Protein AF-A0A2P6RKQ3-F1 (afdb_monomer_lite)

Structure (mmCIF, N/CA/C/O backbone):
data_AF-A0A2P6RKQ3-F1
#
_entry.id   AF-A0A2P6RKQ3-F1
#
loop_
_atom_site.group_PDB
_atom_site.id
_atom_site.type_symbol
_atom_site.label_atom_id
_atom_site.label_alt_id
_atom_site.label_comp_id
_atom_site.label_asym_id
_atom_site.label_entity_id
_atom_site.label_seq_id
_atom_site.pdbx_PDB_ins_code
_atom_site.Cartn_x
_atom_site.Cartn_y
_atom_site.Cartn_z
_atom_site.occupancy
_atom_site.B_iso_or_equiv
_atom_site.auth_seq_id
_atom_site.auth_comp_id
_atom_site.auth_asym_id
_atom_site.auth_atom_id
_atom_site.pdbx_PDB_model_num
ATOM 1 N N . MET A 1 1 ? -1.229 -17.449 10.778 1.00 50.56 1 MET A N 1
ATOM 2 C CA . MET A 1 1 ? -0.314 -16.329 10.458 1.00 50.56 1 MET A CA 1
ATOM 3 C C . MET A 1 1 ? -0.769 -15.562 9.213 1.00 50.56 1 MET A C 1
ATOM 5 O O . MET A 1 1 ? -0.810 -14.344 9.282 1.00 50.56 1 MET A O 1
ATOM 9 N N . LEU A 1 2 ? -1.192 -16.235 8.128 1.00 55.22 2 LEU A N 1
ATOM 10 C CA . LEU A 1 2 ? -1.744 -15.591 6.915 1.00 55.22 2 LEU A CA 1
ATOM 11 C C . LEU A 1 2 ? -2.953 -14.675 7.191 1.00 55.22 2 LEU A C 1
ATOM 13 O O . LEU A 1 2 ? -3.049 -13.598 6.621 1.00 55.22 2 LEU A O 1
ATOM 17 N N . ASP A 1 3 ? -3.802 -15.032 8.156 1.00 68.00 3 ASP A N 1
ATOM 18 C CA . ASP A 1 3 ? -4.944 -14.213 8.589 1.00 68.00 3 ASP A CA 1
ATOM 19 C C . ASP A 1 3 ? -4.586 -12.835 9.171 1.00 68.00 3 ASP A C 1
ATOM 21 O O . ASP A 1 3 ? -5.473 -11.999 9.340 1.00 68.00 3 ASP A O 1
ATOM 25 N N . MET A 1 4 ? -3.311 -12.597 9.498 1.00 83.94 4 MET A N 1
ATOM 26 C CA . MET A 1 4 ? -2.826 -11.326 10.046 1.00 83.94 4 MET A CA 1
ATOM 27 C C . MET A 1 4 ? -2.290 -10.379 8.971 1.00 83.94 4 MET A C 1
ATOM 29 O O . MET A 1 4 ? -2.004 -9.225 9.285 1.00 83.94 4 MET A O 1
ATOM 33 N N . VAL A 1 5 ? -2.173 -10.834 7.718 1.00 89.25 5 VAL A N 1
ATOM 34 C CA . VAL A 1 5 ? -1.588 -10.059 6.619 1.00 89.25 5 VAL A CA 1
ATOM 35 C C . VAL A 1 5 ? -2.598 -9.926 5.484 1.00 89.25 5 VAL A C 1
ATOM 37 O O . VAL A 1 5 ? -3.050 -10.909 4.908 1.00 89.25 5 VAL A O 1
ATOM 40 N N . GLY A 1 6 ? -2.991 -8.695 5.179 1.00 91.44 6 GLY A N 1
ATOM 41 C CA . GLY A 1 6 ? -3.766 -8.336 3.999 1.00 91.44 6 GLY A CA 1
ATOM 42 C C . GLY A 1 6 ? -2.860 -7.812 2.888 1.00 91.44 6 GLY A C 1
ATOM 43 O O . GLY A 1 6 ? -1.798 -7.252 3.146 1.00 91.44 6 GLY A O 1
ATOM 44 N N . PHE A 1 7 ? -3.301 -7.948 1.643 1.00 92.06 7 PHE A N 1
ATOM 45 C CA . PHE A 1 7 ? -2.642 -7.343 0.487 1.00 92.06 7 PHE A CA 1
ATOM 46 C C . PHE A 1 7 ? -3.524 -6.235 -0.085 1.00 92.06 7 PHE A C 1
ATOM 48 O O . PHE A 1 7 ? -4.750 -6.390 -0.173 1.00 92.06 7 PHE A O 1
ATOM 55 N N . ILE A 1 8 ? -2.893 -5.120 -0.448 1.00 93.94 8 ILE A N 1
ATOM 56 C CA . ILE A 1 8 ? -3.503 -4.080 -1.274 1.00 93.94 8 ILE A CA 1
ATOM 57 C C . ILE A 1 8 ? -3.212 -4.411 -2.734 1.00 93.94 8 ILE A C 1
ATOM 59 O O . ILE A 1 8 ? -2.082 -4.742 -3.089 1.00 93.94 8 ILE A O 1
ATOM 63 N N . ASP A 1 9 ? -4.243 -4.307 -3.563 1.00 89.81 9 ASP A N 1
ATOM 64 C CA . ASP A 1 9 ? -4.141 -4.517 -5.000 1.00 89.81 9 ASP A CA 1
ATOM 65 C C . ASP A 1 9 ? -3.233 -3.445 -5.650 1.00 89.81 9 ASP A C 1
ATOM 67 O O . ASP A 1 9 ? -3.555 -2.252 -5.567 1.00 89.81 9 ASP A O 1
ATOM 71 N N . PRO A 1 10 ? -2.123 -3.842 -6.310 1.00 88.25 10 PRO A N 1
ATOM 72 C CA . PRO A 1 10 ? -1.228 -2.919 -7.006 1.00 88.25 10 PRO A CA 1
ATOM 73 C C . PRO A 1 10 ? -1.911 -2.050 -8.072 1.00 88.25 10 PRO A C 1
ATOM 75 O O . PRO A 1 10 ? -1.418 -0.956 -8.361 1.00 88.25 10 PRO A O 1
ATOM 78 N N . ALA A 1 11 ? -3.040 -2.493 -8.641 1.00 87.19 11 ALA A N 1
ATOM 79 C CA . ALA A 1 11 ? -3.797 -1.731 -9.641 1.00 87.19 11 ALA A CA 1
ATOM 80 C C . ALA A 1 11 ? -4.371 -0.407 -9.101 1.00 87.19 11 ALA A C 1
ATOM 82 O O . ALA A 1 11 ? -4.849 0.422 -9.872 1.00 87.19 11 ALA A O 1
ATOM 83 N N . HIS A 1 12 ? -4.316 -0.193 -7.783 1.00 88.19 12 HIS A N 1
ATOM 84 C CA . HIS A 1 12 ? -4.852 0.994 -7.119 1.00 88.19 12 HIS A CA 1
ATOM 85 C C . HIS A 1 12 ? -3.790 1.833 -6.407 1.00 88.19 12 HIS A C 1
ATOM 87 O O . HIS A 1 12 ? -4.132 2.804 -5.731 1.00 88.19 12 HIS A O 1
ATOM 93 N N . THR A 1 13 ? -2.510 1.475 -6.504 1.00 89.44 13 THR A N 1
ATOM 94 C CA . THR A 1 13 ? -1.457 2.128 -5.714 1.00 89.44 13 THR A CA 1
ATOM 95 C C . THR A 1 13 ? -0.405 2.821 -6.563 1.00 89.44 13 THR A C 1
ATOM 97 O O . THR A 1 13 ? 0.186 3.780 -6.083 1.00 89.44 13 THR A O 1
ATOM 100 N N . GLY A 1 14 ? -0.185 2.418 -7.815 1.00 87.88 14 GLY A N 1
ATOM 101 C CA . GLY A 1 14 ? 0.823 3.019 -8.693 1.00 87.88 14 GLY A CA 1
ATOM 102 C C . GLY A 1 14 ? 0.590 4.496 -9.054 1.00 87.88 14 GLY A C 1
ATOM 103 O O . GLY A 1 14 ? -0.446 5.087 -8.748 1.00 87.88 14 GLY A O 1
ATOM 104 N N . ILE A 1 15 ? 1.576 5.114 -9.712 1.00 85.69 15 ILE A N 1
ATOM 105 C CA . ILE A 1 15 ? 1.441 6.467 -10.293 1.00 85.69 15 ILE A CA 1
ATOM 106 C C . ILE A 1 15 ? 0.604 6.443 -11.575 1.00 85.69 15 ILE A C 1
ATOM 108 O O . ILE A 1 15 ? -0.231 7.315 -11.794 1.00 85.69 15 ILE A O 1
ATOM 112 N N . ILE A 1 16 ? 0.837 5.457 -12.439 1.00 82.56 16 ILE A N 1
ATOM 113 C CA . ILE A 1 16 ? 0.219 5.391 -13.764 1.00 82.56 16 ILE A CA 1
ATOM 114 C C . ILE A 1 16 ? -1.051 4.541 -13.679 1.00 82.56 16 ILE A C 1
ATOM 116 O O . ILE A 1 16 ? -1.025 3.435 -13.146 1.00 82.56 16 ILE A O 1
ATOM 120 N N . GLY A 1 17 ? -2.164 5.060 -14.202 1.00 83.94 17 GLY A N 1
ATOM 121 C CA . GLY A 1 17 ? -3.414 4.306 -14.364 1.00 83.94 17 GLY A CA 1
ATOM 122 C C . GLY A 1 17 ? -4.218 4.034 -13.085 1.00 83.94 17 GLY A C 1
ATOM 123 O O . GLY A 1 17 ? -5.274 3.426 -13.175 1.00 83.94 17 GLY A O 1
ATOM 124 N N . CYS A 1 18 ? -3.770 4.503 -11.916 1.00 87.31 18 CYS A N 1
ATOM 125 C CA . CYS A 1 18 ? -4.383 4.179 -10.617 1.00 87.31 18 CYS A CA 1
ATOM 126 C C . CYS A 1 18 ? -5.269 5.305 -10.039 1.00 87.31 18 CYS A C 1
ATOM 128 O O . CYS A 1 18 ? -5.582 5.296 -8.851 1.00 87.31 18 CYS A O 1
ATOM 130 N N . GLY A 1 19 ? -5.655 6.295 -10.851 1.00 89.50 19 GLY A N 1
ATOM 131 C CA . GLY A 1 19 ? -6.473 7.434 -10.416 1.00 89.50 19 GLY A CA 1
ATOM 132 C C . GLY A 1 19 ? -5.714 8.493 -9.606 1.00 89.50 19 GLY A C 1
ATOM 133 O O . GLY A 1 19 ? -4.487 8.466 -9.465 1.00 89.50 19 GLY A O 1
ATOM 134 N N . ASN A 1 20 ? -6.450 9.471 -9.078 1.00 92.62 20 ASN A N 1
ATOM 135 C CA . ASN A 1 20 ? -5.861 10.573 -8.312 1.00 92.62 20 ASN A CA 1
ATOM 136 C C . ASN A 1 20 ? -5.520 10.153 -6.860 1.00 92.62 20 ASN A C 1
ATOM 138 O O . ASN A 1 20 ? -6.012 9.133 -6.369 1.00 92.62 20 ASN A O 1
ATOM 142 N N . PRO A 1 21 ? -4.681 10.911 -6.125 1.00 92.75 21 PRO A N 1
ATOM 143 C CA . PRO A 1 21 ? -4.277 10.560 -4.756 1.00 92.75 21 PRO A CA 1
ATOM 144 C C . PRO A 1 21 ? -5.427 10.261 -3.787 1.00 92.75 21 PRO A C 1
ATOM 146 O O . PRO A 1 21 ? -5.312 9.377 -2.939 1.00 92.75 21 PRO A O 1
ATOM 149 N N . THR A 1 22 ? -6.541 10.986 -3.896 1.00 94.56 22 THR A N 1
ATOM 150 C CA . THR A 1 22 ? -7.697 10.816 -3.010 1.00 94.56 22 THR A CA 1
ATOM 151 C C . THR A 1 22 ? -8.442 9.517 -3.301 1.00 94.56 22 THR A C 1
ATOM 153 O O . THR A 1 22 ? -8.867 8.834 -2.369 1.00 94.56 22 THR A O 1
ATOM 156 N N . GLU A 1 23 ? -8.587 9.151 -4.574 1.00 94.75 23 GLU A N 1
ATOM 157 C CA . GLU A 1 23 ? -9.177 7.872 -4.987 1.00 94.75 23 GLU A CA 1
ATOM 158 C C . GLU A 1 23 ? -8.337 6.694 -4.501 1.00 94.75 23 GLU A C 1
ATOM 160 O O . GLU A 1 23 ? -8.879 5.775 -3.882 1.00 94.75 23 GLU A O 1
ATOM 165 N N . ARG A 1 24 ? -7.013 6.774 -4.678 1.00 95.06 24 ARG A N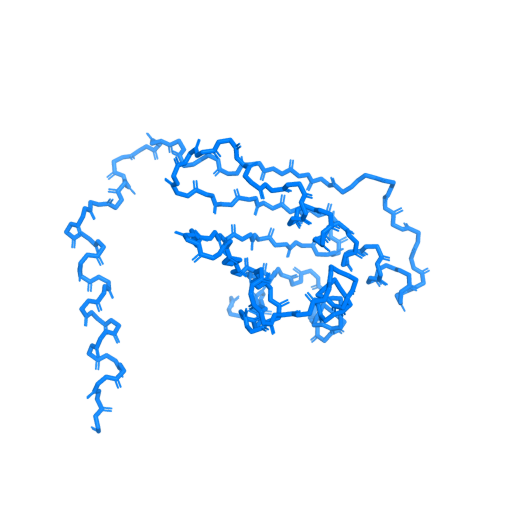 1
ATOM 166 C CA . ARG A 1 24 ? -6.058 5.771 -4.184 1.00 95.06 24 ARG A CA 1
ATOM 167 C C . ARG A 1 24 ? -6.159 5.597 -2.668 1.00 95.06 24 ARG A C 1
ATOM 169 O O . ARG A 1 24 ? -6.339 4.482 -2.177 1.00 95.06 24 ARG A O 1
ATOM 176 N N . ALA A 1 25 ? -6.155 6.703 -1.921 1.00 95.75 25 ALA A N 1
ATOM 177 C CA . ALA A 1 25 ? -6.299 6.683 -0.466 1.00 95.75 25 ALA A CA 1
ATOM 178 C C . ALA A 1 25 ? -7.637 6.069 -0.014 1.00 95.75 25 ALA A C 1
ATOM 180 O O . ALA A 1 25 ? -7.676 5.294 0.944 1.00 95.75 25 ALA A O 1
ATOM 181 N N . ARG A 1 26 ? -8.739 6.380 -0.710 1.00 96.31 26 ARG A N 1
ATOM 182 C CA . ARG A 1 26 ? -10.065 5.822 -0.410 1.00 96.31 26 ARG A CA 1
ATOM 183 C C . ARG A 1 26 ? -10.138 4.326 -0.711 1.00 96.31 26 ARG A C 1
ATOM 185 O O . ARG A 1 26 ? -10.685 3.589 0.104 1.00 96.31 26 ARG A O 1
ATOM 192 N N . SER A 1 27 ? -9.575 3.878 -1.834 1.00 95.56 27 SER A N 1
ATOM 193 C CA . SER A 1 27 ? -9.503 2.453 -2.185 1.00 95.56 27 SER A CA 1
ATOM 194 C C . SER A 1 27 ? -8.768 1.658 -1.101 1.00 95.56 27 SER A C 1
ATOM 196 O O . SER A 1 27 ? -9.295 0.677 -0.569 1.00 95.56 27 SER A O 1
ATOM 198 N N . MET A 1 28 ? -7.610 2.162 -0.662 1.00 95.69 28 MET A N 1
ATOM 199 C CA . MET A 1 28 ? -6.853 1.573 0.444 1.00 95.69 28 MET A CA 1
ATOM 200 C C . MET A 1 28 ? -7.651 1.551 1.756 1.00 95.69 28 MET A C 1
ATOM 202 O O . MET A 1 28 ? -7.721 0.514 2.413 1.00 95.69 28 MET A O 1
ATOM 206 N N . SER A 1 29 ? -8.312 2.658 2.107 1.00 96.38 29 SER A N 1
ATOM 207 C CA . SER A 1 29 ? -9.165 2.741 3.300 1.00 96.38 29 SER A CA 1
ATOM 208 C C . SER A 1 29 ? -10.289 1.705 3.290 1.00 96.38 29 SER A C 1
ATOM 210 O O . SER A 1 29 ? -10.522 1.016 4.284 1.00 96.38 29 SER A O 1
ATOM 212 N N . ASN A 1 30 ? -10.959 1.539 2.148 1.00 95.75 30 ASN A N 1
ATOM 213 C CA . ASN A 1 30 ? -12.010 0.538 1.990 1.00 95.75 30 ASN A CA 1
ATOM 214 C C . ASN A 1 30 ? -11.459 -0.875 2.206 1.00 95.75 30 ASN A C 1
ATOM 216 O O . ASN A 1 30 ? -12.112 -1.697 2.848 1.00 95.75 30 ASN A O 1
ATOM 220 N N . ARG A 1 31 ? -10.233 -1.158 1.746 1.00 95.69 31 ARG A N 1
ATOM 221 C CA . ARG A 1 31 ? -9.595 -2.453 2.004 1.00 95.69 31 ARG A CA 1
ATOM 222 C C . ARG A 1 31 ? -9.306 -2.673 3.490 1.00 95.69 31 ARG A C 1
ATOM 224 O O . ARG A 1 31 ? -9.508 -3.797 3.956 1.00 95.69 31 ARG A O 1
ATOM 231 N N . TYR A 1 32 ? -8.895 -1.635 4.224 1.00 95.12 32 TYR A N 1
ATOM 232 C CA . TYR A 1 32 ? -8.687 -1.706 5.677 1.00 95.12 32 TYR A CA 1
ATOM 233 C C . TYR A 1 32 ? -9.979 -2.017 6.433 1.00 95.12 32 TYR A C 1
ATOM 235 O O . TYR A 1 32 ? -9.961 -2.798 7.380 1.00 95.12 32 TYR A O 1
ATOM 243 N N . LEU A 1 33 ? -11.116 -1.459 6.000 1.00 94.31 33 LEU A N 1
ATOM 244 C CA . LEU A 1 33 ? -12.421 -1.744 6.608 1.00 94.31 33 LEU A CA 1
ATOM 245 C C . LEU A 1 33 ? -12.829 -3.218 6.500 1.00 94.31 33 LEU A C 1
ATOM 247 O O . LEU A 1 33 ? -13.522 -3.715 7.385 1.00 94.31 33 LEU A O 1
ATOM 251 N N . LEU A 1 34 ? -12.390 -3.897 5.437 1.00 92.81 34 LEU A N 1
ATOM 252 C CA . LEU A 1 34 ? -12.604 -5.330 5.217 1.00 92.81 34 LEU A CA 1
ATOM 253 C C . LEU A 1 34 ? -11.588 -6.209 5.969 1.00 92.81 34 LEU A C 1
ATOM 255 O O . LEU A 1 34 ? -11.638 -7.433 5.858 1.00 92.81 34 LEU A O 1
ATOM 259 N N . GLY A 1 35 ? -10.626 -5.602 6.667 1.00 90.25 35 GLY A N 1
ATOM 260 C CA . GLY A 1 35 ? -9.632 -6.303 7.468 1.00 90.25 35 GLY A CA 1
ATOM 261 C C . GLY A 1 35 ? -10.128 -6.685 8.859 1.00 90.25 35 GLY A C 1
ATOM 262 O O . GLY A 1 35 ? -11.070 -6.100 9.400 1.00 90.25 35 GLY A O 1
ATOM 263 N N . LYS A 1 36 ? -9.448 -7.659 9.465 1.00 90.69 36 LYS A N 1
ATOM 264 C CA . LYS A 1 36 ? -9.605 -7.993 10.885 1.00 90.69 36 LYS A CA 1
ATOM 265 C C . LYS A 1 36 ? -8.930 -6.914 11.753 1.00 90.69 36 LYS A C 1
ATOM 267 O O . LYS A 1 36 ? -7.958 -6.306 11.304 1.00 90.69 36 LYS A O 1
ATOM 272 N N . PRO A 1 37 ? -9.391 -6.687 12.996 1.00 88.31 37 PRO A N 1
ATOM 273 C CA . PRO A 1 37 ? -8.690 -5.806 13.928 1.00 88.31 37 PRO A CA 1
ATOM 274 C C . PRO A 1 37 ? -7.222 -6.217 14.104 1.00 88.31 37 PRO A C 1
ATOM 276 O O . PRO A 1 37 ? -6.930 -7.398 14.299 1.00 88.31 37 PRO A O 1
ATOM 279 N N . GLY A 1 38 ? -6.310 -5.252 14.026 1.00 86.88 38 GLY A N 1
ATOM 280 C CA . GLY A 1 38 ? -4.863 -5.459 14.137 1.00 86.88 38 GLY A CA 1
ATOM 281 C C . GLY A 1 38 ? -4.210 -6.093 12.904 1.00 86.88 38 GLY A C 1
ATOM 282 O O . GLY A 1 38 ? -3.024 -6.416 12.947 1.00 86.88 38 GLY A O 1
ATOM 283 N N . GLN A 1 39 ? -4.953 -6.289 11.809 1.00 92.56 39 GLN A N 1
ATOM 284 C CA . GLN A 1 39 ? -4.398 -6.822 10.568 1.00 92.56 39 GLN A CA 1
ATOM 285 C C . GLN A 1 39 ? -3.449 -5.806 9.918 1.00 92.56 39 GLN A C 1
ATOM 287 O O . GLN A 1 39 ? -3.778 -4.626 9.778 1.00 92.56 39 GLN A O 1
ATOM 292 N N . ILE A 1 40 ? -2.281 -6.279 9.481 1.00 93.94 40 ILE A N 1
ATOM 293 C CA . ILE A 1 40 ? -1.313 -5.470 8.732 1.00 93.94 40 ILE A CA 1
ATOM 294 C C . ILE A 1 40 ? -1.529 -5.630 7.230 1.00 93.94 40 ILE A C 1
ATOM 296 O O . ILE A 1 40 ? -1.954 -6.685 6.767 1.00 93.94 40 ILE A O 1
ATOM 300 N N . PHE A 1 41 ? -1.208 -4.598 6.457 1.00 94.75 41 PHE A N 1
ATOM 301 C CA . PHE A 1 41 ? -1.388 -4.576 5.011 1.00 94.75 41 PHE A CA 1
ATOM 302 C C . PHE A 1 41 ? -0.059 -4.386 4.293 1.00 94.75 41 PHE A C 1
ATOM 304 O O . PHE A 1 41 ? 0.671 -3.432 4.564 1.00 94.75 41 PHE A O 1
ATOM 311 N N . LEU A 1 42 ? 0.232 -5.285 3.356 1.00 93.94 42 LEU A N 1
ATOM 312 C CA . LEU A 1 42 ? 1.322 -5.151 2.402 1.00 93.94 42 LEU A CA 1
ATOM 313 C C . LEU A 1 42 ? 0.834 -4.329 1.214 1.00 93.94 42 LEU A C 1
ATOM 315 O O . LEU A 1 42 ? -0.136 -4.686 0.542 1.00 93.94 42 LEU A O 1
ATOM 319 N N . VAL A 1 43 ? 1.503 -3.204 0.993 1.00 94.00 43 VAL A N 1
ATOM 320 C CA . VAL A 1 43 ? 1.098 -2.179 0.038 1.00 94.00 43 VAL A CA 1
ATOM 321 C C . VAL A 1 43 ? 2.214 -1.987 -0.985 1.00 94.00 43 VAL A C 1
ATOM 323 O O . VAL A 1 43 ? 3.155 -1.225 -0.732 1.00 94.00 43 VAL A O 1
ATOM 326 N N . PRO A 1 44 ? 2.167 -2.709 -2.115 1.00 91.94 44 PRO A N 1
ATOM 327 C CA . PRO A 1 44 ? 3.096 -2.475 -3.206 1.00 91.94 44 PRO A CA 1
ATOM 328 C C . PRO A 1 44 ? 2.813 -1.099 -3.809 1.00 91.94 44 PRO A C 1
ATOM 330 O O . PRO A 1 44 ? 1.659 -0.702 -3.944 1.00 91.94 44 PRO A O 1
ATOM 333 N N . TYR A 1 45 ? 3.857 -0.368 -4.173 1.00 89.38 45 TYR A N 1
ATOM 334 C CA . TYR A 1 45 ? 3.762 0.937 -4.812 1.00 89.38 45 TYR A CA 1
ATOM 335 C C . TYR A 1 45 ? 4.701 0.981 -6.009 1.00 89.38 45 TYR A C 1
ATOM 337 O O . TYR A 1 45 ? 5.891 0.704 -5.874 1.00 89.38 45 TYR A O 1
ATOM 345 N N . ASN A 1 46 ? 4.175 1.340 -7.178 1.00 87.19 46 ASN A N 1
ATOM 346 C CA . ASN A 1 46 ? 4.975 1.518 -8.383 1.00 87.19 46 ASN A CA 1
ATOM 347 C C . ASN A 1 46 ? 5.041 3.005 -8.744 1.00 87.19 46 ASN A C 1
ATOM 349 O O . ASN A 1 46 ? 4.028 3.611 -9.101 1.00 87.19 46 ASN A O 1
ATOM 353 N N . SER A 1 47 ? 6.237 3.589 -8.693 1.00 84.19 47 SER A N 1
ATOM 354 C CA . SER A 1 47 ? 6.467 4.987 -9.070 1.00 84.19 47 SER A CA 1
ATOM 355 C C . SER A 1 47 ? 6.651 5.201 -10.582 1.00 84.19 47 SER A C 1
ATOM 357 O O . SER A 1 47 ? 7.185 6.225 -10.997 1.00 84.19 47 SER A O 1
ATOM 359 N N . GLY A 1 48 ? 6.291 4.221 -11.411 1.00 82.62 48 GLY A N 1
ATOM 360 C CA . GLY A 1 48 ? 6.484 4.196 -12.865 1.00 82.62 48 GLY A CA 1
ATOM 361 C C . GLY A 1 48 ? 7.804 3.549 -13.300 1.00 82.62 48 GLY A C 1
ATOM 362 O O . GLY A 1 48 ? 7.836 2.858 -14.310 1.00 82.62 48 GLY A O 1
ATOM 363 N N . ALA A 1 49 ? 8.872 3.727 -12.521 1.00 80.94 49 ALA A N 1
ATOM 364 C CA . ALA A 1 49 ? 10.199 3.165 -12.802 1.00 80.94 49 ALA A CA 1
ATOM 365 C C . ALA A 1 49 ? 10.806 2.394 -11.617 1.00 80.94 49 ALA A C 1
ATOM 367 O O . ALA A 1 49 ? 11.863 1.784 -11.758 1.00 80.94 49 ALA A O 1
ATOM 368 N N . HIS A 1 50 ? 10.157 2.426 -10.448 1.00 82.25 50 HIS A N 1
ATOM 369 C CA . HIS A 1 50 ? 10.661 1.799 -9.231 1.00 82.25 50 HIS A CA 1
ATOM 370 C C . HIS A 1 50 ? 9.528 1.186 -8.408 1.00 82.25 50 HIS A C 1
ATOM 372 O O . HIS A 1 50 ? 8.499 1.822 -8.165 1.00 82.25 50 HIS A O 1
ATOM 378 N N . GLY A 1 51 ? 9.732 -0.062 -7.990 1.00 84.31 51 GLY A N 1
ATOM 379 C CA . GLY A 1 51 ? 8.827 -0.798 -7.118 1.00 84.31 51 GLY A CA 1
ATOM 380 C C . GLY A 1 51 ? 9.248 -0.655 -5.660 1.00 84.31 51 GLY A C 1
ATOM 381 O O . GLY A 1 51 ? 10.385 -0.945 -5.294 1.00 84.31 51 GLY A O 1
ATOM 382 N N . MET A 1 52 ? 8.314 -0.240 -4.818 1.00 86.06 52 MET A N 1
ATOM 383 C CA . MET A 1 52 ? 8.480 -0.116 -3.374 1.00 86.06 52 MET A CA 1
ATOM 384 C C . MET A 1 52 ? 7.427 -0.952 -2.658 1.00 86.06 52 MET A C 1
ATOM 386 O O . MET A 1 52 ? 6.357 -1.232 -3.203 1.00 86.06 52 MET A O 1
ATOM 390 N N . LEU A 1 53 ? 7.704 -1.311 -1.409 1.00 88.19 53 LEU A N 1
ATOM 391 C CA . LEU A 1 53 ? 6.737 -1.971 -0.542 1.00 88.19 53 LEU A CA 1
ATOM 392 C C . LEU A 1 53 ? 6.543 -1.135 0.718 1.00 88.19 53 LEU A C 1
ATOM 394 O O . LEU A 1 53 ? 7.492 -0.602 1.285 1.00 88.19 53 LEU A O 1
ATOM 398 N N . SER A 1 54 ? 5.304 -0.993 1.166 1.00 89.62 54 SER A N 1
ATOM 399 C CA . SER A 1 54 ? 4.998 -0.435 2.482 1.00 89.62 54 SER A CA 1
ATOM 400 C C . SER A 1 54 ? 4.221 -1.450 3.308 1.00 89.62 54 SER A C 1
ATOM 402 O O . SER A 1 54 ? 3.377 -2.164 2.773 1.00 89.62 54 SER A O 1
ATOM 404 N N . VAL A 1 55 ? 4.493 -1.511 4.608 1.00 92.00 55 VAL A N 1
ATOM 405 C CA . VAL A 1 55 ? 3.697 -2.284 5.570 1.00 92.00 55 VAL A CA 1
ATOM 406 C C . VAL A 1 55 ? 2.892 -1.300 6.400 1.00 92.00 55 VAL A C 1
ATOM 408 O O . VAL A 1 55 ? 3.472 -0.423 7.040 1.00 92.00 55 VAL A O 1
ATOM 411 N N . VAL A 1 56 ? 1.569 -1.416 6.380 1.00 93.94 56 VAL A N 1
ATOM 412 C CA . VAL A 1 56 ? 0.663 -0.481 7.055 1.00 93.94 56 VAL A CA 1
ATOM 413 C C . VAL A 1 56 ? -0.143 -1.211 8.117 1.00 93.94 56 VAL A C 1
ATOM 415 O O . VAL A 1 56 ? -0.789 -2.212 7.825 1.00 93.94 56 VAL A O 1
ATOM 418 N N . ASN A 1 57 ? -0.141 -0.685 9.337 1.00 94.31 57 ASN A N 1
ATOM 419 C CA . ASN A 1 57 ? -1.087 -1.053 10.381 1.00 94.31 57 ASN A CA 1
ATOM 420 C C . ASN A 1 57 ? -2.046 0.134 10.596 1.00 94.31 57 ASN A C 1
ATOM 422 O O . ASN A 1 57 ? -1.648 1.122 11.223 1.00 94.31 57 ASN A O 1
ATOM 426 N N . PRO A 1 58 ? -3.278 0.083 10.055 1.00 94.38 58 PRO A N 1
ATOM 427 C CA . PRO A 1 58 ? -4.217 1.196 10.156 1.00 94.38 58 PRO A CA 1
ATOM 428 C C . PRO A 1 58 ? -4.788 1.362 11.570 1.00 94.38 58 PRO A C 1
ATOM 430 O O . PRO A 1 58 ? -5.113 2.483 11.946 1.00 94.38 58 PRO A O 1
ATOM 433 N N . ASP A 1 59 ? -4.871 0.290 12.366 1.00 92.44 59 ASP A N 1
ATOM 434 C CA . ASP A 1 59 ? -5.368 0.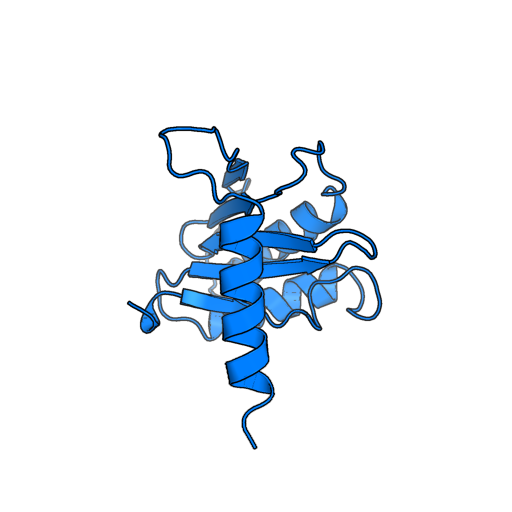351 13.747 1.00 92.44 59 ASP A CA 1
ATOM 435 C C . ASP A 1 59 ? -4.332 0.952 14.708 1.00 92.44 59 ASP A C 1
ATOM 437 O O . ASP A 1 59 ? -4.685 1.726 15.596 1.00 92.44 59 ASP A O 1
ATOM 441 N N . GLU A 1 60 ? -3.046 0.638 14.523 1.00 92.31 60 GLU A N 1
ATOM 442 C CA . GLU A 1 60 ? -1.960 1.248 15.307 1.00 92.31 60 GLU A CA 1
ATOM 443 C C . GLU A 1 60 ? -1.473 2.584 14.738 1.00 92.31 60 GLU A C 1
ATOM 445 O O . GLU A 1 60 ? -0.661 3.272 15.371 1.00 92.31 60 GLU A O 1
ATOM 450 N N . GLU A 1 61 ? -1.962 2.955 13.554 1.00 93.69 61 GLU A N 1
ATOM 451 C CA . GLU A 1 61 ? -1.575 4.158 12.822 1.00 93.69 61 GLU A CA 1
ATOM 452 C C . GLU A 1 61 ? -0.056 4.239 12.606 1.00 93.69 61 GLU A C 1
ATOM 454 O O . GLU A 1 61 ? 0.600 5.251 12.898 1.00 93.69 61 GLU A O 1
ATOM 459 N N . VAL A 1 62 ? 0.503 3.126 12.127 1.00 90.69 62 VAL A N 1
ATOM 460 C CA . VAL A 1 62 ? 1.928 2.956 11.830 1.00 90.69 62 VAL A CA 1
ATOM 461 C C . VAL A 1 62 ? 2.093 2.534 10.380 1.00 90.69 62 VAL A C 1
ATOM 463 O O . VAL A 1 62 ? 1.382 1.660 9.883 1.00 90.69 62 VAL A O 1
ATOM 466 N N . MET A 1 63 ? 3.086 3.112 9.713 1.00 89.94 63 MET A N 1
ATOM 467 C CA . MET A 1 63 ? 3.543 2.636 8.420 1.00 89.94 63 MET A CA 1
ATOM 468 C C . MET A 1 63 ? 5.059 2.485 8.358 1.00 89.94 63 MET A C 1
ATOM 470 O O . MET A 1 63 ? 5.824 3.329 8.835 1.00 89.94 63 MET A O 1
ATOM 474 N N . HIS A 1 64 ? 5.481 1.407 7.715 1.00 87.50 64 HIS A N 1
ATOM 475 C CA . HIS A 1 64 ? 6.867 1.077 7.455 1.00 87.50 64 HIS A CA 1
ATOM 476 C C . HIS A 1 64 ? 7.137 1.138 5.955 1.00 87.50 64 HIS A C 1
ATOM 478 O O . HIS A 1 64 ? 6.516 0.406 5.190 1.00 87.50 64 HIS A O 1
ATOM 484 N N . PHE A 1 65 ? 8.071 1.985 5.533 1.00 84.19 65 PHE A N 1
ATOM 485 C CA . PHE A 1 65 ? 8.528 2.048 4.147 1.00 84.19 65 PHE A CA 1
ATOM 486 C C . PHE A 1 65 ? 9.693 1.092 3.935 1.00 84.19 65 PHE A C 1
ATOM 488 O O . PHE A 1 65 ? 10.679 1.155 4.671 1.00 84.19 65 PHE A O 1
ATOM 495 N N . MET A 1 66 ? 9.590 0.249 2.915 1.00 82.12 66 MET A N 1
ATOM 496 C CA . MET A 1 66 ? 10.632 -0.673 2.481 1.00 82.12 66 MET A CA 1
ATOM 497 C C . MET A 1 66 ? 11.039 -0.303 1.053 1.00 82.12 66 MET A C 1
ATOM 499 O O . MET A 1 66 ? 10.339 -0.607 0.086 1.00 82.12 66 MET A O 1
ATOM 503 N N . ASP A 1 67 ? 12.181 0.372 0.938 1.00 77.31 67 ASP A N 1
ATOM 504 C CA . ASP A 1 67 ? 12.786 0.748 -0.340 1.00 77.31 67 ASP A CA 1
ATOM 505 C C . ASP A 1 67 ? 14.169 0.097 -0.465 1.00 77.31 67 ASP A C 1
ATOM 507 O O . ASP A 1 67 ? 15.095 0.399 0.296 1.00 77.31 67 ASP A O 1
ATOM 511 N N . LEU A 1 68 ? 14.295 -0.818 -1.427 1.00 68.56 68 LEU A N 1
ATOM 512 C CA . LEU A 1 68 ? 15.518 -1.580 -1.675 1.00 68.56 68 LEU A CA 1
ATOM 513 C C . LEU A 1 68 ? 16.636 -0.736 -2.304 1.00 68.56 68 LEU A C 1
ATOM 515 O O . LEU A 1 68 ? 17.802 -1.103 -2.178 1.00 68.56 68 LEU A O 1
ATOM 519 N N . LEU A 1 69 ? 16.326 0.403 -2.931 1.00 69.12 69 LEU A N 1
ATOM 520 C CA . LEU A 1 69 ? 17.333 1.241 -3.593 1.00 69.12 69 LEU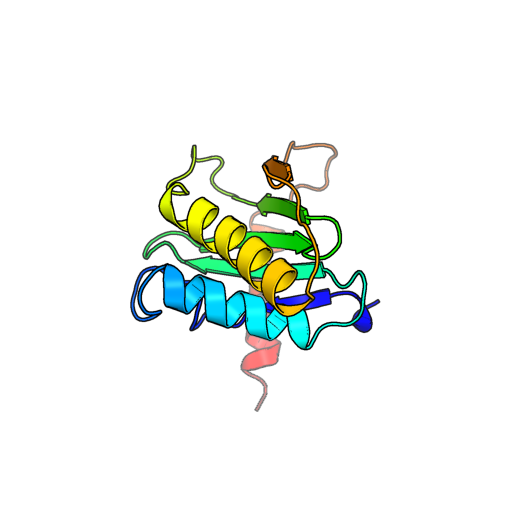 A CA 1
ATOM 521 C C . LEU A 1 69 ? 17.987 2.270 -2.662 1.00 69.12 69 LEU A C 1
ATOM 523 O O . LEU A 1 69 ? 18.834 3.038 -3.114 1.00 69.12 69 LEU A O 1
ATOM 527 N N . LYS A 1 70 ? 17.620 2.313 -1.369 1.00 59.34 70 LYS A N 1
ATOM 528 C CA . LYS A 1 70 ? 18.079 3.327 -0.390 1.00 59.34 70 LYS A CA 1
ATOM 529 C C . LYS A 1 70 ? 17.947 4.778 -0.892 1.00 59.34 70 LYS A C 1
ATOM 531 O O . LYS A 1 70 ? 18.523 5.691 -0.295 1.00 59.34 70 LYS A O 1
ATOM 536 N N . MET A 1 71 ? 17.200 5.017 -1.973 1.00 54.78 71 MET A N 1
ATOM 537 C CA . MET A 1 71 ? 17.007 6.350 -2.515 1.00 54.78 71 MET A CA 1
ATOM 538 C C . MET A 1 71 ? 16.176 7.140 -1.515 1.00 54.78 71 MET A C 1
ATOM 540 O O . MET A 1 71 ? 15.197 6.648 -0.955 1.00 54.78 71 MET A O 1
ATOM 544 N N . ARG A 1 72 ? 16.574 8.390 -1.264 1.00 55.50 72 ARG A N 1
ATOM 545 C CA . ARG A 1 72 ? 15.778 9.340 -0.482 1.00 55.50 72 ARG A CA 1
ATOM 546 C C . ARG A 1 72 ? 14.531 9.731 -1.287 1.00 55.50 72 ARG A C 1
ATOM 548 O O . ARG A 1 72 ? 14.461 10.812 -1.846 1.00 55.50 72 ARG A O 1
ATOM 555 N N . LEU A 1 73 ? 13.571 8.810 -1.321 1.00 54.75 73 LEU A N 1
ATOM 556 C CA . LEU A 1 73 ? 12.128 8.976 -1.437 1.00 54.75 73 LEU A CA 1
ATOM 557 C C . LEU A 1 73 ? 11.628 9.991 -2.486 1.00 54.75 73 LEU A C 1
ATOM 559 O O . LEU A 1 73 ? 11.394 11.155 -2.168 1.00 54.75 73 LEU A O 1
ATOM 563 N N . CYS A 1 74 ? 11.185 9.479 -3.640 1.00 52.12 74 CYS A N 1
ATOM 564 C CA . CYS A 1 74 ? 10.077 10.051 -4.432 1.00 52.12 74 CYS A CA 1
ATOM 565 C C . CYS A 1 74 ? 8.713 9.896 -3.713 1.00 52.12 74 CYS A C 1
ATOM 567 O O . CYS A 1 74 ? 7.683 9.651 -4.337 1.00 52.12 74 CYS A O 1
ATOM 569 N N . ALA A 1 75 ? 8.687 9.981 -2.379 1.00 60.12 75 ALA A N 1
ATOM 570 C CA . ALA A 1 75 ? 7.552 9.559 -1.561 1.00 60.12 75 ALA A CA 1
ATOM 571 C C . ALA A 1 75 ? 6.697 10.711 -1.034 1.00 60.12 75 ALA A C 1
ATOM 573 O O . ALA A 1 75 ? 5.962 10.500 -0.081 1.00 60.12 75 ALA A O 1
ATOM 574 N N . GLY A 1 76 ? 6.783 11.922 -1.594 1.00 74.88 76 GLY A N 1
ATOM 575 C CA . GLY A 1 76 ? 5.911 13.024 -1.169 1.00 74.88 76 GLY A CA 1
ATOM 576 C C . GLY A 1 76 ? 4.436 12.663 -1.362 1.00 74.88 76 GLY A C 1
ATOM 577 O O . GLY A 1 76 ? 3.671 12.601 -0.401 1.00 74.88 76 GLY A O 1
ATOM 578 N N . GLU A 1 77 ? 4.070 12.325 -2.599 1.00 85.12 77 GLU A N 1
ATOM 579 C CA . GLU A 1 77 ? 2.705 11.916 -2.930 1.00 85.12 77 GLU A CA 1
ATOM 580 C C . GLU A 1 77 ? 2.341 10.575 -2.278 1.00 85.12 77 GLU A C 1
ATOM 582 O O . GLU A 1 77 ? 1.297 10.472 -1.640 1.00 85.12 77 GLU A O 1
ATOM 587 N N . TRP A 1 78 ? 3.224 9.569 -2.350 1.00 87.94 78 TRP A N 1
ATOM 588 C CA . TRP A 1 78 ? 2.947 8.253 -1.764 1.00 87.94 78 TRP A CA 1
ATOM 589 C C . TRP A 1 78 ? 2.692 8.322 -0.254 1.00 87.94 78 TRP A C 1
ATOM 591 O O . TRP A 1 78 ? 1.702 7.779 0.230 1.00 87.94 78 TRP A O 1
ATOM 601 N N . LYS A 1 79 ? 3.519 9.063 0.497 1.00 87.31 79 LYS A N 1
ATOM 602 C CA . LYS A 1 79 ? 3.292 9.301 1.932 1.00 87.31 79 LYS A CA 1
ATOM 603 C C . LYS A 1 79 ? 1.935 9.933 2.184 1.00 87.31 79 LYS A C 1
ATOM 605 O O . LYS A 1 79 ? 1.234 9.492 3.087 1.00 87.31 79 LYS A O 1
ATOM 610 N N . ALA A 1 80 ? 1.574 10.944 1.396 1.00 90.12 80 ALA A N 1
ATOM 611 C CA . ALA A 1 80 ? 0.293 11.620 1.536 1.00 90.12 80 ALA A CA 1
ATOM 612 C C . ALA A 1 80 ? -0.882 10.672 1.257 1.00 90.12 80 ALA A C 1
ATOM 614 O O . ALA A 1 80 ? -1.877 10.716 1.974 1.00 90.12 80 ALA A O 1
ATOM 615 N N . ILE A 1 81 ? -0.767 9.782 0.268 1.00 92.75 81 ILE A N 1
ATOM 616 C CA . ILE A 1 81 ? -1.795 8.778 -0.039 1.00 92.75 81 ILE A CA 1
ATOM 617 C C . ILE A 1 81 ? -1.992 7.828 1.141 1.00 92.75 81 ILE A C 1
ATOM 619 O O . ILE A 1 81 ? -3.126 7.649 1.590 1.00 92.75 81 ILE A O 1
ATOM 623 N N . VAL A 1 82 ? -0.911 7.253 1.6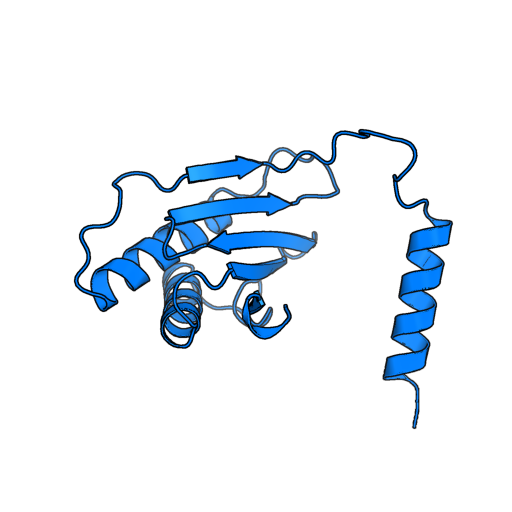79 1.00 92.12 82 VAL A N 1
ATOM 624 C CA . VAL A 1 82 ? -1.037 6.313 2.800 1.00 92.12 82 VAL A CA 1
ATOM 625 C C . VAL A 1 82 ? -1.539 7.017 4.064 1.00 92.12 82 VAL A C 1
ATOM 627 O O . VAL A 1 82 ? -2.444 6.510 4.724 1.00 92.12 82 VAL A O 1
ATOM 630 N N . ASP A 1 83 ? -1.030 8.208 4.371 1.00 92.88 83 ASP A N 1
ATOM 631 C CA . ASP A 1 83 ? -1.482 9.011 5.512 1.00 92.88 83 ASP A CA 1
ATOM 632 C C . ASP A 1 83 ? -2.982 9.342 5.412 1.00 92.88 83 ASP A C 1
ATOM 634 O O . ASP A 1 83 ? -3.754 9.096 6.343 1.00 92.88 83 ASP A O 1
ATOM 638 N N . ASN A 1 84 ? -3.427 9.797 4.238 1.00 94.50 84 ASN A N 1
ATOM 639 C CA . ASN A 1 84 ? -4.836 10.074 3.981 1.00 94.50 84 ASN A CA 1
ATOM 640 C C . ASN A 1 84 ? -5.695 8.808 4.048 1.00 94.50 84 ASN A C 1
ATOM 642 O O . ASN A 1 84 ? -6.821 8.878 4.535 1.00 94.50 84 ASN A O 1
ATOM 646 N N . SER A 1 85 ? -5.184 7.649 3.623 1.00 95.75 85 SER A N 1
ATOM 647 C CA . SER A 1 85 ? -5.933 6.389 3.707 1.00 95.75 85 SER A CA 1
ATOM 648 C C . SER A 1 85 ? -6.272 6.013 5.153 1.00 95.75 85 SER A C 1
ATOM 650 O O . SER A 1 85 ? -7.399 5.614 5.435 1.00 95.75 85 SER A O 1
ATOM 652 N N . ILE A 1 86 ? -5.342 6.223 6.093 1.00 95.81 86 ILE A N 1
ATOM 653 C CA . ILE A 1 86 ? -5.564 5.945 7.519 1.00 95.81 86 ILE A CA 1
ATOM 654 C C . ILE A 1 86 ? -6.518 6.982 8.126 1.00 95.81 86 ILE A C 1
ATOM 656 O O . ILE A 1 86 ? -7.401 6.636 8.912 1.00 95.81 86 ILE A O 1
ATOM 660 N N . LYS A 1 87 ? -6.406 8.254 7.723 1.00 95.06 87 LYS A N 1
ATOM 661 C CA . LYS A 1 87 ? -7.347 9.308 8.142 1.00 95.06 87 LYS A CA 1
ATOM 662 C C . LYS A 1 87 ? -8.779 9.008 7.700 1.00 95.06 87 LYS A C 1
ATOM 664 O O . LYS A 1 87 ? -9.698 9.138 8.509 1.00 95.06 87 LYS A O 1
ATOM 669 N N . ILE A 1 88 ? -8.970 8.581 6.451 1.00 96.00 88 ILE A N 1
ATOM 670 C CA . ILE A 1 88 ? -10.283 8.177 5.928 1.00 96.00 88 ILE A CA 1
ATOM 671 C C . ILE A 1 88 ? -10.801 6.962 6.707 1.00 96.00 88 ILE A C 1
ATOM 673 O O . ILE A 1 88 ? -11.951 6.977 7.142 1.00 96.00 88 ILE A O 1
ATOM 677 N N . PHE A 1 89 ? -9.954 5.963 6.961 1.00 96.25 89 PHE A N 1
ATOM 678 C CA . PHE A 1 89 ? -10.326 4.762 7.715 1.00 96.25 89 PHE A CA 1
ATOM 679 C C . PHE A 1 89 ? -10.810 5.097 9.126 1.00 96.25 89 PHE A C 1
ATOM 681 O O . PHE A 1 89 ? -11.869 4.635 9.558 1.00 96.25 89 PHE A O 1
ATOM 688 N N . ASN A 1 90 ? -10.079 5.958 9.832 1.00 95.25 90 ASN A N 1
ATOM 689 C CA . ASN A 1 90 ? -10.462 6.408 11.164 1.00 95.25 90 ASN A CA 1
ATOM 690 C C . ASN A 1 90 ? -11.779 7.182 11.157 1.00 95.25 90 ASN A C 1
ATOM 692 O O . ASN A 1 90 ? -12.640 6.918 11.998 1.00 95.25 90 ASN A O 1
ATOM 696 N N . ALA A 1 91 ? -11.969 8.077 10.184 1.00 94.50 91 ALA A N 1
ATOM 697 C CA . ALA A 1 91 ? -13.229 8.792 10.015 1.00 94.50 91 ALA A CA 1
ATOM 698 C C . ALA A 1 91 ? -14.399 7.822 9.763 1.00 94.50 91 ALA A C 1
ATOM 700 O O . ALA A 1 91 ? -15.440 7.943 10.406 1.00 94.50 91 ALA A O 1
ATOM 701 N N . GLN A 1 92 ? -14.210 6.811 8.907 1.00 94.38 92 GLN A N 1
ATOM 702 C CA . GLN A 1 92 ? -15.206 5.768 8.624 1.00 94.38 92 GLN A CA 1
ATOM 703 C C . GLN A 1 92 ? -15.523 4.896 9.852 1.00 94.38 92 GLN A C 1
ATOM 705 O O . GLN A 1 92 ? -16.654 4.446 10.011 1.00 94.38 92 GLN A O 1
ATOM 710 N N . LYS A 1 93 ? -14.552 4.676 10.748 1.00 93.00 93 LYS A N 1
ATOM 711 C CA . LYS A 1 93 ? -14.743 3.972 12.029 1.00 93.00 93 LYS A CA 1
ATOM 712 C C . LYS A 1 93 ? -15.285 4.871 13.153 1.00 93.00 93 LYS A C 1
ATOM 714 O O . LYS A 1 93 ? -15.465 4.378 14.264 1.00 93.00 93 LYS A O 1
ATOM 719 N N . GLY A 1 94 ? -15.501 6.168 12.911 1.00 92.81 94 GLY A N 1
ATOM 720 C CA . GLY A 1 94 ? -15.907 7.130 13.943 1.00 92.81 94 GLY A CA 1
ATOM 721 C C . GLY A 1 94 ? -14.837 7.382 15.016 1.00 92.81 94 GLY A C 1
ATOM 722 O O . GLY A 1 94 ? -15.157 7.790 16.131 1.00 92.81 94 GLY A O 1
ATOM 723 N N . ARG A 1 95 ? -13.562 7.117 14.709 1.00 91.31 95 ARG A N 1
ATOM 724 C CA . ARG A 1 95 ? -12.433 7.261 15.635 1.00 91.31 95 ARG A CA 1
ATOM 725 C C . ARG A 1 95 ? -11.765 8.620 15.461 1.00 91.31 95 ARG A C 1
ATOM 727 O O . ARG A 1 95 ? -11.535 9.081 14.344 1.00 91.31 95 ARG A O 1
ATOM 734 N N . LYS A 1 96 ? -11.363 9.236 16.575 1.00 84.19 96 LYS A N 1
ATOM 735 C CA . LYS A 1 96 ? -10.392 10.337 16.544 1.00 84.19 96 LYS A CA 1
ATOM 736 C C . LYS A 1 96 ? -8.998 9.739 16.364 1.00 84.19 96 LYS A C 1
ATOM 738 O O . LYS A 1 96 ? -8.400 9.298 17.340 1.00 84.19 96 LYS A O 1
ATOM 743 N N . GLY A 1 97 ? -8.522 9.698 15.122 1.00 81.44 97 GLY A N 1
ATOM 744 C CA . GLY A 1 97 ? -7.160 9.253 14.821 1.00 81.44 97 GLY A CA 1
ATOM 745 C C . GLY A 1 97 ? -6.087 10.234 15.303 1.00 81.44 97 GLY A C 1
ATOM 746 O O . GLY A 1 97 ? -6.398 11.356 15.729 1.00 81.44 97 GLY A O 1
ATOM 747 N N . ARG A 1 98 ? -4.809 9.851 15.228 1.00 80.00 98 ARG A N 1
ATOM 748 C CA . ARG A 1 98 ? -3.698 10.763 15.540 1.00 80.00 98 ARG A CA 1
ATOM 749 C C . ARG A 1 98 ? -3.641 11.901 14.527 1.00 80.00 98 ARG A C 1
ATOM 751 O O . ARG A 1 98 ? -3.986 11.770 13.355 1.00 80.00 98 ARG A O 1
ATOM 758 N N . LYS A 1 99 ? -3.098 13.032 14.984 1.00 76.44 99 LYS A N 1
ATOM 759 C CA . LYS A 1 99 ? -2.746 14.154 14.101 1.00 76.44 99 LYS A CA 1
ATOM 760 C C . LYS A 1 99 ? -1.608 13.799 13.138 1.00 76.44 99 LYS A C 1
ATOM 762 O O . LYS A 1 99 ? -1.552 14.359 12.049 1.00 76.44 99 LYS A O 1
ATOM 767 N N . ILE A 1 100 ? -0.704 12.911 13.560 1.00 78.00 100 ILE A N 1
ATOM 768 C CA . ILE A 1 100 ? 0.487 12.500 12.813 1.00 78.00 100 ILE A CA 1
ATOM 769 C C . ILE A 1 100 ? 0.592 10.974 12.880 1.00 78.00 100 ILE A C 1
ATOM 771 O O . ILE A 1 100 ? 0.695 10.407 13.970 1.00 78.00 100 ILE A O 1
ATOM 775 N N . ILE A 1 101 ? 0.576 10.327 11.715 1.00 86.19 101 ILE A N 1
ATOM 776 C CA . ILE A 1 101 ? 0.797 8.886 11.563 1.00 86.19 101 ILE A CA 1
ATOM 777 C C . ILE A 1 101 ? 2.282 8.575 11.768 1.00 86.19 101 ILE A C 1
ATOM 779 O O . ILE A 1 101 ? 3.154 9.310 11.295 1.00 86.19 101 ILE A O 1
ATOM 783 N N . GLN A 1 102 ? 2.594 7.481 12.466 1.00 86.50 102 GLN A N 1
ATOM 784 C CA . GLN A 1 102 ? 3.985 7.088 12.684 1.00 86.50 102 GLN A CA 1
ATOM 785 C C . GLN A 1 102 ? 4.572 6.503 11.402 1.00 86.50 102 GLN A C 1
ATOM 787 O O . GLN A 1 102 ? 4.109 5.477 10.908 1.00 86.50 102 GLN A O 1
ATOM 792 N N . GLN A 1 103 ? 5.628 7.130 10.890 1.00 82.81 103 GLN A N 1
ATOM 793 C CA . GLN A 1 103 ? 6.330 6.685 9.691 1.00 82.81 103 GLN A CA 1
ATOM 794 C C . GLN A 1 103 ? 7.724 6.188 10.053 1.00 82.81 103 GLN A C 1
ATOM 796 O O . GLN A 1 103 ? 8.504 6.905 10.683 1.00 82.81 103 GLN A O 1
ATOM 801 N N . LYS A 1 104 ? 8.053 4.968 9.635 1.00 82.50 104 LYS A N 1
ATOM 802 C CA . LYS A 1 104 ? 9.359 4.350 9.871 1.00 82.50 104 LYS A CA 1
ATOM 803 C C . LYS A 1 104 ? 9.950 3.929 8.533 1.00 82.50 104 LYS A C 1
ATOM 805 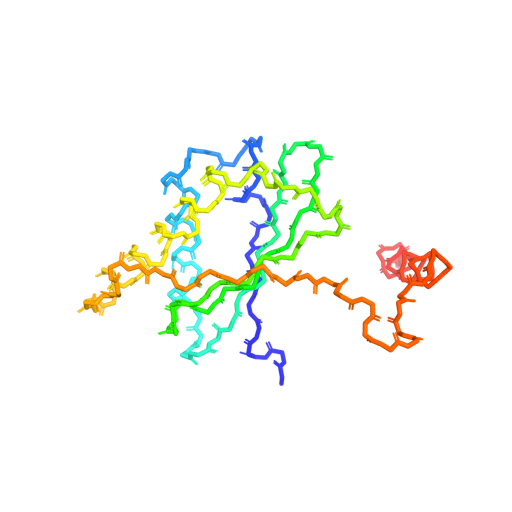O O . LYS A 1 104 ? 9.327 3.180 7.790 1.00 82.50 104 LYS A O 1
ATOM 810 N N . ASN A 1 105 ? 11.153 4.393 8.217 1.00 76.56 105 ASN A N 1
ATOM 811 C CA . ASN A 1 105 ? 11.902 3.815 7.105 1.00 76.56 105 ASN A CA 1
ATOM 812 C C . ASN A 1 105 ? 12.559 2.542 7.622 1.00 76.56 105 ASN A C 1
ATOM 814 O O . ASN A 1 105 ? 13.403 2.604 8.518 1.00 76.56 105 ASN A O 1
ATOM 818 N N . LEU A 1 106 ? 12.166 1.396 7.078 1.00 71.06 106 LEU A N 1
ATOM 819 C CA . LEU A 1 106 ? 12.920 0.173 7.274 1.00 71.06 106 LEU A CA 1
ATOM 820 C C . LEU A 1 106 ? 14.124 0.256 6.351 1.00 71.06 106 LEU A C 1
ATOM 822 O O . LEU A 1 106 ? 14.065 -0.041 5.160 1.00 71.06 106 LEU A O 1
ATOM 826 N N . VAL A 1 107 ? 15.223 0.728 6.924 1.00 58.31 107 VAL A N 1
ATOM 827 C CA . VAL A 1 107 ? 16.522 0.528 6.311 1.00 58.31 107 VAL A CA 1
ATOM 828 C C . VAL A 1 107 ? 16.803 -0.957 6.455 1.00 58.31 107 VAL A C 1
ATOM 830 O O . VAL A 1 107 ? 16.845 -1.479 7.570 1.00 58.31 107 VAL A O 1
ATOM 833 N N . TRP A 1 108 ? 17.002 -1.633 5.328 1.00 56.62 108 TRP A N 1
ATOM 834 C CA . TRP A 1 108 ? 17.720 -2.898 5.308 1.00 56.62 108 TRP A CA 1
ATOM 835 C C . TRP A 1 108 ? 19.168 -2.589 5.711 1.00 56.62 108 TRP A C 1
ATOM 837 O O . TRP A 1 108 ? 20.068 -2.450 4.879 1.00 56.62 108 TRP A O 1
ATOM 847 N N . GLU A 1 109 ? 19.383 -2.323 7.000 1.00 48.56 109 GLU A N 1
ATOM 848 C CA . GLU A 1 109 ? 20.710 -2.379 7.584 1.00 48.56 109 GLU A CA 1
ATOM 849 C C . GLU A 1 109 ? 21.150 -3.823 7.393 1.00 48.56 109 GLU A C 1
ATOM 851 O O . GLU A 1 109 ? 20.394 -4.737 7.720 1.00 48.56 109 GLU A O 1
ATOM 856 N N . GLY A 1 110 ? 22.334 -4.028 6.814 1.00 47.88 110 GLY A N 1
ATOM 857 C CA . GLY A 1 110 ? 22.963 -5.341 6.681 1.00 47.88 110 GLY A CA 1
ATOM 858 C C . GLY A 1 110 ? 23.313 -5.906 8.056 1.00 47.88 110 GLY A C 1
ATOM 859 O O . GLY A 1 110 ? 24.480 -6.045 8.404 1.00 47.88 110 GLY A O 1
ATOM 860 N N . LYS A 1 111 ? 22.303 -6.151 8.887 1.00 44.97 111 LYS A N 1
ATOM 861 C CA . LYS A 1 111 ? 22.422 -6.780 10.186 1.00 44.97 111 LYS A CA 1
ATOM 862 C C . LYS A 1 111 ? 22.322 -8.276 9.953 1.00 44.97 111 LYS A C 1
ATOM 864 O O . LYS A 1 111 ? 21.246 -8.806 9.691 1.00 44.97 111 LYS A O 1
ATOM 869 N N . SER A 1 112 ? 23.482 -8.911 10.109 1.00 44.47 112 SER A N 1
ATOM 870 C CA . SER A 1 112 ? 23.788 -10.338 9.967 1.00 44.47 112 SER A CA 1
ATOM 871 C C . SER A 1 112 ? 23.910 -10.830 8.523 1.00 44.47 112 SER A C 1
ATOM 873 O O . SER A 1 112 ? 23.391 -10.216 7.599 1.00 44.47 112 SER A O 1
ATOM 875 N N . ASN A 1 113 ? 24.633 -11.935 8.344 1.00 51.19 113 ASN A N 1
ATOM 876 C CA . ASN A 1 113 ? 24.967 -12.624 7.089 1.00 51.19 113 ASN A CA 1
ATOM 877 C C . ASN A 1 113 ? 23.740 -13.174 6.304 1.00 51.19 113 ASN A C 1
ATOM 879 O O . ASN A 1 113 ? 23.827 -14.227 5.686 1.00 51.19 113 ASN A O 1
ATOM 883 N N . LEU A 1 114 ? 22.595 -12.486 6.357 1.00 55.53 114 LEU A N 1
ATOM 884 C CA . LEU A 1 114 ? 21.285 -12.827 5.789 1.00 55.53 114 LEU A CA 1
ATOM 885 C C . LEU A 1 114 ? 20.855 -11.831 4.695 1.00 55.53 114 LEU A C 1
ATOM 887 O O . LEU A 1 114 ? 19.666 -11.640 4.441 1.00 55.53 114 LEU A O 1
ATOM 891 N N . ALA A 1 115 ? 21.808 -11.140 4.068 1.00 62.88 115 ALA A N 1
ATOM 892 C CA . ALA A 1 115 ? 21.511 -10.383 2.861 1.00 62.88 115 ALA A CA 1
ATOM 893 C C . ALA A 1 115 ? 21.294 -11.380 1.719 1.00 62.88 115 ALA A C 1
ATOM 895 O O . ALA A 1 115 ? 22.214 -12.123 1.382 1.00 62.88 115 ALA A O 1
ATOM 896 N N . TYR A 1 116 ? 20.093 -11.389 1.136 1.00 63.44 116 TYR A N 1
ATOM 897 C CA . TYR A 1 116 ? 19.830 -12.137 -0.091 1.00 63.44 116 TYR A CA 1
ATOM 898 C C . TYR A 1 116 ? 20.847 -11.711 -1.148 1.00 63.44 116 TYR A C 1
ATOM 900 O O . TYR A 1 116 ? 20.939 -10.535 -1.514 1.00 63.44 116 TYR A O 1
ATOM 908 N N . THR A 1 117 ? 21.637 -12.665 -1.616 1.00 78.50 117 THR A N 1
ATOM 909 C CA . THR A 1 117 ? 22.529 -12.469 -2.752 1.00 78.50 117 THR A CA 1
ATOM 910 C C . THR A 1 117 ? 21.710 -12.405 -4.039 1.00 78.50 117 THR A C 1
ATOM 912 O O . THR A 1 117 ? 20.555 -12.832 -4.081 1.00 78.50 117 THR A O 1
ATOM 915 N N . GLN A 1 118 ? 22.312 -11.923 -5.131 1.00 77.50 118 GLN A N 1
ATOM 916 C CA . GLN A 1 118 ? 21.664 -11.988 -6.446 1.00 77.50 118 GLN A CA 1
ATOM 917 C C . GLN A 1 118 ? 21.245 -13.426 -6.793 1.00 77.50 118 GLN A C 1
ATOM 919 O O . GLN A 1 118 ? 20.162 -13.633 -7.328 1.00 77.50 118 GLN A O 1
ATOM 924 N N . LYS A 1 119 ? 22.050 -14.420 -6.393 1.00 80.69 119 LYS A N 1
ATOM 925 C CA . LYS A 1 119 ? 21.739 -15.839 -6.577 1.00 80.69 119 LYS A CA 1
ATOM 926 C C . LYS A 1 119 ? 20.482 -16.257 -5.814 1.00 80.69 119 LYS A C 1
ATOM 928 O O . LYS A 1 119 ? 19.651 -16.960 -6.376 1.00 80.69 119 LYS A O 1
ATOM 933 N N . ASP A 1 120 ? 20.319 -15.809 -4.572 1.00 80.69 120 ASP A N 1
ATOM 934 C CA . ASP A 1 120 ? 19.119 -16.123 -3.787 1.00 80.69 120 ASP A CA 1
ATOM 93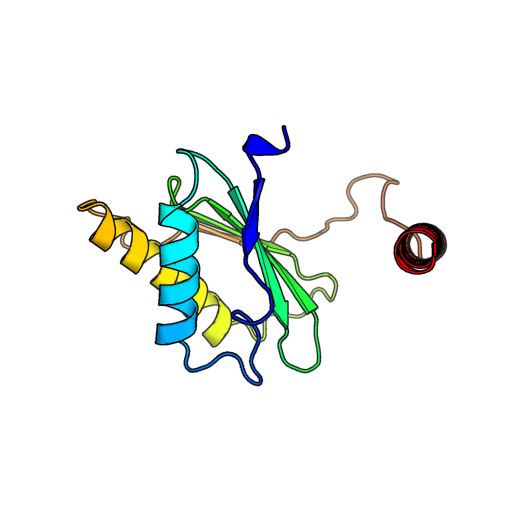5 C C . ASP A 1 120 ? 17.869 -15.485 -4.413 1.00 80.69 120 ASP A C 1
ATOM 937 O O . ASP A 1 120 ? 16.810 -16.107 -4.475 1.00 80.69 120 ASP A O 1
ATOM 941 N N . ILE A 1 121 ? 18.001 -14.269 -4.954 1.00 81.12 121 ILE A N 1
ATOM 942 C CA . ILE A 1 121 ? 16.923 -13.593 -5.694 1.00 81.12 121 ILE A CA 1
ATOM 943 C C . ILE A 1 121 ? 16.569 -14.365 -6.971 1.00 81.12 121 ILE A C 1
ATOM 945 O O . ILE A 1 121 ? 15.388 -14.519 -7.289 1.00 81.12 121 ILE A O 1
ATOM 949 N N . ASP A 1 122 ? 17.567 -14.854 -7.705 1.00 83.38 122 ASP A N 1
ATOM 950 C CA . ASP A 1 122 ? 17.353 -15.611 -8.939 1.00 83.38 122 ASP A CA 1
ATOM 951 C C . ASP A 1 122 ? 16.664 -16.957 -8.669 1.00 83.38 122 ASP A C 1
ATOM 953 O O . ASP A 1 122 ? 15.786 -17.349 -9.439 1.00 83.38 122 ASP A O 1
ATOM 957 N N . VAL A 1 123 ? 16.975 -17.620 -7.547 1.00 82.19 123 VAL A N 1
ATOM 958 C CA . VAL A 1 123 ? 16.256 -18.824 -7.092 1.00 82.19 123 VAL A CA 1
ATOM 959 C C . VAL A 1 123 ? 14.782 -18.512 -6.848 1.00 82.19 123 VAL A C 1
ATOM 961 O O . VAL A 1 123 ? 13.924 -19.168 -7.435 1.00 82.19 123 VAL A O 1
ATOM 964 N N . VAL A 1 124 ? 14.472 -17.468 -6.071 1.00 83.69 124 VAL A N 1
ATOM 965 C CA . VAL A 1 124 ? 13.077 -17.072 -5.797 1.00 83.69 124 VAL A CA 1
ATOM 966 C C . VAL A 1 124 ? 12.330 -16.739 -7.092 1.00 83.69 124 VAL A C 1
ATOM 968 O O . VAL A 1 124 ? 11.172 -17.120 -7.255 1.00 83.69 124 VAL A O 1
ATOM 971 N N . ARG A 1 125 ? 12.982 -16.062 -8.048 1.00 83.75 125 ARG A N 1
ATOM 972 C CA . ARG A 1 125 ? 12.397 -15.771 -9.369 1.00 83.75 125 ARG A CA 1
ATOM 973 C C . ARG A 1 125 ? 12.098 -17.040 -10.159 1.00 83.75 125 ARG A C 1
ATOM 975 O O . ARG A 1 125 ? 11.033 -17.124 -10.764 1.00 83.75 125 ARG A O 1
ATOM 982 N N . ALA A 1 126 ? 13.015 -18.005 -10.160 1.00 81.81 126 ALA A N 1
ATOM 983 C CA . ALA A 1 126 ? 12.834 -19.274 -10.856 1.00 81.81 126 ALA A CA 1
ATOM 984 C C . ALA A 1 126 ? 11.713 -20.117 -10.228 1.00 81.81 126 ALA A C 1
ATOM 986 O O . ALA A 1 126 ? 10.889 -20.667 -10.954 1.00 81.81 126 ALA A O 1
ATOM 987 N N . GLU A 1 127 ? 11.625 -20.170 -8.896 1.00 86.06 127 GLU A N 1
ATOM 988 C CA . GLU A 1 127 ? 10.524 -20.830 -8.180 1.00 86.06 127 GLU A CA 1
ATOM 989 C C . GLU A 1 127 ? 9.169 -20.207 -8.531 1.00 86.06 127 GLU A C 1
ATOM 991 O O . GLU A 1 127 ? 8.216 -20.924 -8.842 1.00 86.06 127 GLU A O 1
ATOM 996 N N . TRP A 1 128 ? 9.095 -18.873 -8.557 1.00 85.38 128 TRP A N 1
ATOM 997 C CA . TRP A 1 128 ? 7.887 -18.150 -8.959 1.00 85.38 128 TRP A CA 1
ATOM 998 C C . TRP A 1 128 ? 7.518 -18.403 -10.421 1.00 85.38 128 TRP A C 1
ATOM 1000 O O . TRP A 1 128 ? 6.353 -18.647 -10.730 1.00 85.38 128 TRP A O 1
ATOM 1010 N N . ALA A 1 129 ? 8.503 -18.370 -11.321 1.00 82.31 129 ALA A N 1
ATOM 1011 C CA . ALA A 1 129 ? 8.295 -18.659 -12.734 1.00 82.31 129 ALA A CA 1
ATOM 1012 C C . ALA A 1 129 ? 7.762 -20.081 -12.925 1.00 82.31 129 ALA A C 1
ATOM 1014 O O . ALA A 1 129 ? 6.780 -20.263 -13.635 1.00 82.31 129 ALA A O 1
ATOM 1015 N N . ASN A 1 130 ? 8.338 -21.068 -12.236 1.00 82.81 130 ASN A N 1
ATOM 1016 C CA . ASN A 1 130 ? 7.841 -22.438 -12.265 1.00 82.81 130 ASN A CA 1
ATOM 1017 C C . ASN A 1 130 ? 6.398 -22.513 -11.763 1.00 82.81 130 ASN A C 1
ATOM 1019 O O . ASN A 1 130 ? 5.580 -23.116 -12.441 1.00 82.81 130 ASN A O 1
ATOM 1023 N N . HIS A 1 131 ? 6.063 -21.869 -10.639 1.00 79.81 131 HIS A N 1
ATOM 1024 C CA . HIS A 1 131 ? 4.699 -21.856 -10.100 1.00 79.81 131 HIS A CA 1
ATOM 1025 C C . HIS A 1 131 ? 3.668 -21.271 -11.080 1.00 79.81 131 HIS A C 1
ATOM 1027 O O . HIS A 1 131 ? 2.586 -21.831 -11.223 1.00 79.81 131 HIS A O 1
ATOM 1033 N N . VAL A 1 132 ? 4.000 -20.171 -11.766 1.00 78.69 132 VAL A N 1
ATOM 1034 C CA . VAL A 1 132 ? 3.099 -19.506 -12.728 1.00 78.69 132 VAL A CA 1
ATOM 1035 C C . VAL A 1 132 ? 3.010 -20.251 -14.060 1.00 78.69 132 VAL A C 1
ATOM 1037 O O . VAL A 1 132 ? 1.964 -20.235 -14.699 1.00 78.69 132 VAL A O 1
ATOM 1040 N N . MET A 1 133 ? 4.102 -20.883 -14.491 1.00 79.88 133 MET A N 1
ATOM 1041 C CA . MET A 1 133 ? 4.195 -21.575 -15.780 1.00 79.88 133 MET A CA 1
ATOM 1042 C C . MET A 1 133 ? 3.742 -23.040 -15.723 1.00 79.88 133 MET A C 1
ATOM 1044 O O . MET A 1 133 ? 3.772 -23.713 -16.754 1.00 79.88 133 MET A O 1
ATOM 1048 N N . MET A 1 134 ? 3.332 -23.551 -14.557 1.00 62.44 134 MET A N 1
ATOM 1049 C CA . MET A 1 134 ? 2.679 -24.859 -14.480 1.00 62.44 134 MET A CA 1
ATOM 1050 C C . MET A 1 134 ? 1.304 -24.776 -15.164 1.00 62.44 134 MET A C 1
ATOM 1052 O O . MET A 1 134 ? 0.383 -24.162 -14.628 1.00 62.44 134 MET A O 1
ATOM 1056 N N . PHE A 1 135 ? 1.199 -25.372 -16.358 1.00 53.31 135 PHE A N 1
ATOM 1057 C CA . PHE A 1 135 ? -0.068 -25.825 -16.943 1.00 53.31 135 PHE A CA 1
ATOM 1058 C C . PHE A 1 135 ? -0.601 -27.039 -16.178 1.00 53.31 135 PHE A C 1
ATOM 1060 O O . PHE A 1 135 ? 0.231 -27.895 -15.793 1.00 53.31 135 PHE A O 1
#

Sequence (135 aa):
MLDMVGFIDPAHTGIIGCGNPTERARSMSNRYLLGKPGQIFLVPYNSGAHGMLSVVNPDEEVMHFMDLLKMRLCAGEWKAIVDNSIKIFNAQKGRKGRKIIQQKNLVWEGKSNLAYTQKDIDVVRAEWANHVMMF

InterPro domains:
  IPR038765 Papain-like cysteine peptidase superfamily [SSF54001] (5-133)

pLDDT: mean 82.81, std 13.45, range [44.47, 96.38]

Secondary structure (DSSP, 8-state):
-GGGEEE--GGGTSSSSS--HHHHHHHHHHHHHTSPTT-EEEEEEE-SS-EEEEEEETTTTEEEEE-TT----S-HHHHHHHHHHHHHHHHHTT----SS-EEEEE-----SS-PPPHHHHHHHHHHHHHHHH--

Organism: Rosa chinensis (NCBI:txid74649)

Foldseek 3Di:
DVLQEAEDDQCQAEPPNNDDLLSSLQSLLVSVVVHDQNRKYWYWYHPPPAIWIKIDGLNLLEIETGGPVPDPDPCPSVVVSPNSSSVVNCVVVVHDDDPDRHYHYPDVPVDDPPPQDPVNVVVVVVVVCCVVPDD

Radius of gyration: 16.25 Å; chains: 1; bounding box: 41×40×34 Å